Protein AF-A0A3D2VPS2-F1 (afdb_monomer_lite)

Foldseek 3Di:
DDDDDDQFLLPQDPLVVQVVQVLVQWAKEKEKQDPDQPRLVRDDDPVVSVVSRVVVVVSVVVVVPDPYHYHHDADAPVRCQVLVVVQKKKWWWFFCCVPPVDGDTATWIFDDDDPFWTFIAGPDAPVVVPGDSVCRGRDTDGRVRVVVGQAHDPVRIIMMMIIHRHPDDNDPDDPPPPPDD

Secondary structure (DSSP, 8-state):
-----SSS-TT--HHHHHHHHHTTTEEEEEEES-SSPTTGGG---HHHHHHHHHHHHHHHHHHHTTT-EEEES---HHHHHHHHHTT-EEEEEEETHHHHSS--EEEEEEEEE-SSEEEEE-S---TTTT--TTTTSSEEEEHHHHHHHS-BTTTTB-EEEEEEE-SSPPPPPPPP-----

pLDDT: mean 82.49, std 16.45, range [35.38, 97.69]

Sequence (181 aa):
TTIFMTSGHGGCGPYGLALSAYRRGFDLEIHVNENNVFLIDSVRSLEKKEVMRLVQEDWIEELSQLPVLLRCGSLGVDELRQKCEAGGVPLVLISSWRIYGERFPHWVVVTGFDDHYIYVHDPLVDAEEGETVTDSINMPIPHREFQRMARYGKAGQKAVLVLYRANRRPEPPVPPTVIIG

Radius of gyration: 17.22 Å; chains: 1; bounding box: 41×49×41 Å

Structure (mmCIF, N/CA/C/O backbone):
data_AF-A0A3D2VPS2-F1
#
_entry.id   AF-A0A3D2VPS2-F1
#
loop_
_atom_site.group_PDB
_atom_site.id
_atom_site.type_symbol
_atom_site.label_atom_id
_atom_site.label_alt_id
_atom_site.label_comp_id
_atom_site.label_asym_id
_atom_site.label_entity_id
_atom_site.label_seq_id
_atom_site.pdbx_PDB_ins_code
_atom_site.Cartn_x
_atom_site.Cartn_y
_atom_site.Cartn_z
_atom_site.occupancy
_atom_site.B_iso_or_equiv
_atom_site.auth_seq_id
_atom_site.auth_comp_id
_atom_site.auth_asym_id
_atom_site.auth_atom_id
_atom_site.pdbx_PDB_model_num
ATOM 1 N N . THR A 1 1 ? -5.621 12.041 4.932 1.00 45.03 1 THR A N 1
ATOM 2 C CA . THR A 1 1 ? -4.209 12.074 4.496 1.00 45.03 1 THR A CA 1
ATOM 3 C C . THR A 1 1 ? -3.402 12.948 5.428 1.00 45.03 1 THR A C 1
ATOM 5 O O . THR A 1 1 ? -3.818 14.075 5.664 1.00 45.03 1 THR A O 1
ATOM 8 N N . THR A 1 2 ? -2.284 12.462 5.974 1.00 35.81 2 THR A N 1
ATOM 9 C CA . THR A 1 2 ? -1.325 13.319 6.688 1.00 35.81 2 THR A CA 1
ATOM 10 C C . THR A 1 2 ? -0.593 14.084 5.613 1.00 35.81 2 THR A C 1
ATOM 12 O O . THR A 1 2 ? 0.156 13.519 4.821 1.00 35.81 2 THR A O 1
ATOM 15 N N . ILE A 1 3 ? -0.879 15.374 5.537 1.00 38.25 3 ILE A N 1
ATOM 16 C CA . ILE A 1 3 ? -0.099 16.296 4.734 1.00 38.25 3 ILE A CA 1
ATOM 17 C C . ILE A 1 3 ? 0.615 17.178 5.742 1.00 38.25 3 ILE A C 1
ATOM 19 O O . ILE A 1 3 ? 0.018 18.080 6.318 1.00 38.25 3 ILE A O 1
ATOM 23 N N . PHE A 1 4 ? 1.896 16.897 5.967 1.00 39.41 4 PHE A N 1
ATOM 24 C CA . PHE A 1 4 ? 2.797 17.898 6.511 1.00 39.41 4 PHE A CA 1
ATOM 25 C C . PHE A 1 4 ? 4.046 17.953 5.639 1.00 39.41 4 PHE A C 1
ATOM 27 O O . PHE A 1 4 ? 4.922 17.091 5.696 1.00 39.41 4 PHE A O 1
ATOM 34 N N . MET A 1 5 ? 4.079 18.968 4.777 1.00 39.69 5 MET A N 1
ATOM 35 C CA . MET A 1 5 ? 5.197 19.264 3.897 1.00 39.69 5 MET A CA 1
ATOM 36 C C . MET A 1 5 ? 6.116 20.277 4.572 1.00 39.69 5 MET A C 1
ATOM 38 O O . MET A 1 5 ? 5.845 21.468 4.568 1.00 39.69 5 MET A O 1
ATOM 42 N N . THR A 1 6 ? 7.230 19.791 5.105 1.00 35.38 6 THR A N 1
ATOM 43 C CA . THR A 1 6 ? 8.557 20.376 4.869 1.00 35.38 6 THR A CA 1
ATOM 44 C C . THR A 1 6 ? 9.551 19.219 4.982 1.00 35.38 6 THR A C 1
ATOM 46 O O . THR A 1 6 ? 9.857 18.753 6.079 1.00 35.38 6 THR A O 1
ATOM 49 N N . SER A 1 7 ? 9.967 18.684 3.830 1.00 39.69 7 SER A N 1
ATOM 50 C CA . SER A 1 7 ? 11.010 17.654 3.668 1.00 39.69 7 SER A CA 1
ATOM 51 C C . SER A 1 7 ? 10.859 16.368 4.509 1.00 39.69 7 SER A C 1
ATOM 53 O O . SER A 1 7 ? 11.695 16.045 5.353 1.00 39.69 7 SER A O 1
ATOM 55 N N . GLY A 1 8 ? 9.804 15.594 4.234 1.00 40.75 8 GLY A N 1
ATOM 56 C CA . GLY A 1 8 ? 9.657 14.203 4.677 1.00 40.75 8 GLY A CA 1
ATOM 57 C C . GLY A 1 8 ? 8.577 13.481 3.867 1.00 40.75 8 GLY A C 1
ATOM 58 O O . GLY A 1 8 ? 7.554 14.082 3.552 1.00 40.75 8 GLY A O 1
ATOM 59 N N . HIS A 1 9 ? 8.774 12.198 3.546 1.00 48.91 9 HIS A N 1
ATOM 60 C CA . HIS A 1 9 ? 7.838 11.345 2.784 1.00 48.91 9 HIS A CA 1
ATOM 61 C C . HIS A 1 9 ? 6.557 10.975 3.575 1.00 48.91 9 HIS A C 1
ATOM 63 O O . HIS A 1 9 ? 5.965 9.912 3.383 1.00 48.91 9 HIS A O 1
ATOM 69 N N . GLY A 1 10 ? 6.120 11.848 4.490 1.00 51.38 10 GLY A N 1
ATOM 70 C CA . GLY A 1 10 ? 5.073 11.610 5.489 1.00 51.38 10 GLY A CA 1
ATOM 71 C C . GLY A 1 10 ? 3.653 11.427 4.938 1.00 51.38 10 GLY A C 1
ATOM 72 O O . GLY A 1 10 ? 2.731 11.230 5.723 1.00 51.38 10 GLY A O 1
ATOM 73 N N . GLY A 1 11 ? 3.459 11.478 3.616 1.00 60.22 11 GLY A N 1
ATOM 74 C CA . GLY A 1 11 ? 2.170 11.236 2.959 1.00 60.22 11 GLY A CA 1
ATOM 75 C C . GLY A 1 11 ? 1.930 9.791 2.503 1.00 60.22 11 GLY A C 1
ATOM 76 O O . GLY A 1 11 ? 0.812 9.469 2.117 1.00 60.22 11 GLY A O 1
ATOM 77 N N . CYS A 1 12 ? 2.940 8.914 2.554 1.00 68.44 12 CYS A N 1
ATOM 78 C CA . CYS A 1 12 ? 2.861 7.557 1.993 1.00 68.44 12 CYS A CA 1
ATOM 79 C C . CYS A 1 12 ? 2.513 6.470 3.040 1.00 68.44 12 CYS A C 1
ATOM 81 O O . CYS A 1 12 ? 2.557 5.276 2.753 1.00 68.44 12 CYS A O 1
ATOM 83 N N . GLY A 1 13 ? 2.166 6.861 4.272 1.00 85.44 13 GLY A N 1
ATOM 84 C CA . GLY A 1 13 ? 1.804 5.917 5.335 1.00 85.44 13 GLY A CA 1
ATOM 85 C C . GLY A 1 13 ? 0.478 5.180 5.061 1.00 85.44 13 GLY A C 1
ATOM 86 O O . GLY A 1 13 ? -0.467 5.793 4.555 1.00 85.44 13 GLY A O 1
ATOM 87 N N . PRO A 1 14 ? 0.359 3.890 5.432 1.00 91.88 14 PRO A N 1
ATOM 88 C CA . PRO A 1 14 ? -0.810 3.072 5.098 1.00 91.88 14 PRO A CA 1
ATOM 89 C C . PRO A 1 14 ? -2.092 3.510 5.814 1.00 91.88 14 PRO A C 1
ATOM 91 O O . PRO A 1 14 ? -3.166 3.500 5.216 1.00 91.88 14 PRO A O 1
ATOM 94 N N . TYR A 1 15 ? -1.996 3.941 7.073 1.00 92.88 15 TYR A N 1
ATOM 95 C CA . TYR A 1 15 ? -3.165 4.240 7.910 1.00 92.88 15 TYR A CA 1
ATOM 96 C C . TYR A 1 15 ? -3.945 5.463 7.414 1.00 92.88 15 TYR A C 1
ATOM 98 O O . TYR A 1 15 ? -5.168 5.428 7.279 1.00 92.88 15 TYR A O 1
ATOM 106 N N . GLY A 1 16 ? -3.232 6.527 7.039 1.00 91.25 16 GLY A N 1
ATOM 107 C CA . GLY A 1 16 ? -3.847 7.722 6.469 1.00 91.25 16 GLY A CA 1
ATOM 108 C C . GLY A 1 16 ? -4.538 7.464 5.134 1.00 91.25 16 GLY A C 1
ATOM 109 O O . GLY A 1 16 ? -5.593 8.050 4.870 1.00 91.25 16 GLY A O 1
ATOM 110 N N . LEU A 1 17 ? -3.957 6.598 4.296 1.00 92.38 17 LEU A N 1
ATOM 111 C CA . LEU A 1 17 ? -4.553 6.170 3.031 1.00 92.38 17 LEU A CA 1
ATOM 112 C C . LEU A 1 17 ? -5.815 5.334 3.278 1.00 92.38 17 LEU A C 1
ATOM 114 O O . LEU A 1 17 ? -6.848 5.599 2.667 1.00 92.38 17 LEU A O 1
ATOM 118 N N . ALA A 1 18 ? -5.763 4.404 4.231 1.00 94.00 18 ALA A N 1
ATOM 119 C CA . ALA A 1 18 ? -6.888 3.561 4.612 1.00 94.00 18 ALA A CA 1
ATOM 120 C C . ALA A 1 18 ? -8.097 4.356 5.117 1.00 94.00 18 ALA A C 1
ATOM 122 O O . ALA A 1 18 ? -9.201 4.191 4.598 1.00 94.00 18 ALA A O 1
ATOM 123 N N . LEU A 1 19 ? -7.888 5.284 6.058 1.00 93.12 19 LEU A N 1
ATOM 124 C CA . LEU A 1 19 ? -8.945 6.187 6.530 1.00 93.12 19 LEU A CA 1
ATOM 125 C C . LEU A 1 19 ? -9.528 7.014 5.387 1.00 93.12 19 LEU A C 1
ATOM 127 O O . LEU A 1 19 ? -10.737 7.220 5.291 1.00 93.12 19 LEU A O 1
ATOM 131 N N . SER A 1 20 ? -8.664 7.478 4.486 1.00 92.88 20 SER A N 1
ATOM 132 C CA . SER A 1 20 ? -9.080 8.263 3.326 1.00 92.88 20 SER A CA 1
ATOM 133 C C . SER A 1 20 ? -9.932 7.442 2.351 1.00 92.88 20 SER A C 1
ATOM 135 O O . SER A 1 20 ? -10.877 7.992 1.783 1.00 92.88 20 SER A O 1
ATOM 137 N N . ALA A 1 21 ? -9.628 6.156 2.163 1.00 93.31 21 ALA A N 1
ATOM 138 C CA . ALA A 1 21 ? -10.425 5.234 1.359 1.00 93.31 21 ALA A CA 1
ATOM 139 C C . ALA A 1 21 ? -11.767 4.908 2.034 1.00 93.31 21 ALA A C 1
ATOM 141 O O . ALA A 1 21 ? -12.809 5.018 1.391 1.00 93.31 21 ALA A O 1
ATOM 142 N N . TYR A 1 22 ? -11.765 4.621 3.340 1.00 93.56 22 TYR A N 1
ATOM 143 C CA . TYR A 1 22 ? -12.990 4.378 4.106 1.00 93.56 22 TYR A CA 1
ATOM 144 C C . TYR A 1 22 ? -13.968 5.553 4.003 1.00 93.56 22 TYR A C 1
ATOM 146 O O . TYR A 1 22 ? -15.125 5.383 3.628 1.00 93.56 22 TYR A O 1
ATOM 154 N N . ARG A 1 23 ? -13.480 6.777 4.248 1.00 91.94 23 ARG A N 1
ATOM 155 C CA . ARG A 1 23 ? -14.280 8.013 4.168 1.00 91.94 23 ARG A CA 1
ATOM 156 C C . ARG A 1 23 ? -14.824 8.298 2.763 1.00 91.94 23 ARG A C 1
ATOM 158 O O . ARG A 1 23 ? -15.764 9.069 2.622 1.00 91.94 23 ARG A O 1
ATOM 165 N N . ARG A 1 24 ? -14.243 7.693 1.722 1.00 92.94 24 ARG A N 1
ATOM 166 C CA . ARG A 1 24 ? -14.746 7.752 0.337 1.00 92.94 24 ARG A CA 1
ATOM 167 C C . ARG A 1 24 ? -15.775 6.661 0.026 1.00 92.94 24 ARG A C 1
ATOM 169 O O . ARG A 1 24 ? -16.259 6.601 -1.099 1.00 92.94 24 ARG A O 1
ATOM 176 N N . GLY A 1 25 ? -16.124 5.832 1.008 1.00 93.19 25 GLY A N 1
ATOM 177 C CA . GLY A 1 25 ? -17.139 4.795 0.880 1.00 93.19 25 GLY A CA 1
ATOM 178 C C . GLY A 1 25 ? -16.623 3.510 0.245 1.00 93.19 25 GLY A C 1
ATOM 179 O O . GLY A 1 25 ? -17.383 2.859 -0.460 1.00 93.19 25 GLY A O 1
ATOM 180 N N . PHE A 1 26 ? -15.357 3.145 0.455 1.00 94.44 26 PHE A N 1
ATOM 181 C CA . PHE A 1 26 ? -14.850 1.814 0.106 1.00 94.44 26 PHE A CA 1
ATOM 182 C C . PHE A 1 26 ? -14.886 0.890 1.327 1.00 94.44 26 PHE A C 1
ATOM 184 O O . PHE A 1 26 ? -14.574 1.318 2.439 1.00 94.44 26 PHE A O 1
ATOM 191 N N . ASP A 1 27 ? -15.223 -0.382 1.111 1.00 95.25 27 ASP A N 1
ATOM 192 C CA . ASP A 1 27 ? -14.883 -1.437 2.068 1.00 95.25 27 ASP A CA 1
ATOM 193 C C . ASP A 1 27 ? -13.400 -1.778 1.864 1.00 95.25 27 ASP A C 1
ATOM 195 O O . ASP A 1 27 ? -12.905 -1.734 0.735 1.00 95.25 27 ASP A O 1
ATOM 199 N N . LEU A 1 28 ? -12.656 -2.076 2.932 1.00 95.31 28 LEU A N 1
ATOM 200 C CA . LEU A 1 28 ? -11.224 -2.340 2.797 1.00 95.31 28 LEU A CA 1
ATOM 201 C C . LEU A 1 28 ? -10.638 -3.236 3.888 1.00 95.31 28 LEU A C 1
ATOM 203 O O . LEU A 1 28 ? -11.171 -3.372 4.992 1.00 95.31 28 LEU A O 1
ATOM 207 N N . GLU A 1 29 ? -9.471 -3.780 3.568 1.00 95.31 29 GLU A N 1
ATOM 208 C CA . GLU A 1 29 ? -8.547 -4.398 4.514 1.00 95.31 29 GLU A CA 1
ATOM 209 C C . GLU A 1 29 ? -7.137 -3.820 4.340 1.00 95.31 29 GLU A C 1
ATOM 211 O O . GLU A 1 29 ? -6.740 -3.400 3.250 1.00 95.31 29 GLU A O 1
ATOM 216 N N . ILE A 1 30 ? -6.383 -3.803 5.434 1.00 95.44 30 ILE A N 1
ATOM 217 C CA . ILE A 1 30 ? -5.014 -3.301 5.514 1.00 95.44 30 ILE A CA 1
ATOM 218 C C . ILE A 1 30 ? -4.133 -4.436 6.021 1.00 95.44 30 ILE A C 1
ATOM 220 O O . ILE A 1 30 ? -4.421 -5.014 7.068 1.00 95.44 30 ILE A O 1
ATOM 224 N N . HIS A 1 31 ? -3.043 -4.721 5.318 1.00 95.81 31 HIS A N 1
ATOM 225 C CA . HIS A 1 31 ? -2.016 -5.670 5.743 1.00 95.81 31 HIS A CA 1
ATOM 226 C C . HIS A 1 31 ? -0.708 -4.929 5.944 1.00 95.81 31 HIS A C 1
ATOM 228 O O . HIS A 1 31 ? -0.199 -4.319 5.003 1.00 95.81 31 HIS A O 1
ATOM 234 N N . VAL A 1 32 ? -0.171 -4.978 7.158 1.00 94.62 32 VAL A N 1
ATOM 235 C CA . VAL A 1 32 ? 1.126 -4.390 7.512 1.00 94.62 32 VAL A CA 1
ATOM 236 C C . VAL A 1 32 ? 1.985 -5.428 8.219 1.00 94.62 32 VAL A C 1
ATOM 238 O O . VAL A 1 32 ? 1.486 -6.201 9.029 1.00 94.62 32 VAL A O 1
ATOM 241 N N . ASN A 1 33 ? 3.282 -5.485 7.926 1.00 92.88 33 ASN A N 1
ATOM 242 C CA . ASN A 1 33 ? 4.163 -6.518 8.492 1.00 92.88 33 ASN A CA 1
ATOM 243 C C . ASN A 1 33 ? 4.782 -6.163 9.852 1.00 92.88 33 ASN A C 1
ATOM 245 O O . ASN A 1 33 ? 5.564 -6.954 10.378 1.00 92.88 33 ASN A O 1
ATOM 249 N N . GLU A 1 34 ? 4.484 -4.990 10.402 1.00 84.38 34 GLU A N 1
ATOM 250 C CA . GLU A 1 34 ? 4.981 -4.565 11.704 1.00 84.38 34 GLU A CA 1
ATOM 251 C C . GLU A 1 34 ? 4.022 -3.589 12.386 1.00 84.38 34 GLU A C 1
ATOM 253 O O . GLU A 1 34 ? 3.193 -2.953 11.736 1.00 84.38 34 GLU A O 1
ATOM 258 N N . ASN A 1 35 ? 4.192 -3.447 13.701 1.00 72.19 35 ASN A N 1
ATOM 259 C CA . ASN A 1 35 ? 3.398 -2.550 14.543 1.00 72.19 35 ASN A CA 1
ATOM 260 C C . ASN A 1 35 ? 4.106 -1.209 14.821 1.00 72.19 35 ASN A C 1
ATOM 262 O O . ASN A 1 35 ? 3.626 -0.421 15.630 1.00 72.19 35 ASN A O 1
ATOM 266 N N . ASN A 1 36 ? 5.266 -0.960 14.205 1.00 75.06 36 ASN A N 1
ATOM 267 C CA . ASN A 1 36 ? 6.001 0.290 14.385 1.00 75.06 36 ASN A CA 1
ATOM 268 C C . ASN A 1 36 ? 5.419 1.414 13.514 1.00 75.06 36 ASN A C 1
ATOM 270 O O . ASN A 1 36 ? 4.693 1.176 12.546 1.00 75.06 36 ASN A O 1
ATOM 274 N N . VAL A 1 37 ? 5.810 2.652 13.825 1.00 84.00 37 VAL A N 1
ATOM 275 C CA . VAL A 1 37 ? 5.479 3.836 13.021 1.00 84.00 37 VAL A CA 1
ATOM 276 C C . VAL A 1 37 ? 6.060 3.682 11.612 1.00 84.00 37 VAL A C 1
ATOM 278 O O . VAL A 1 37 ? 7.278 3.603 11.415 1.00 84.00 37 VAL A O 1
ATOM 281 N N . PHE A 1 38 ? 5.190 3.669 10.606 1.00 86.88 38 PHE A N 1
ATOM 282 C CA . PHE A 1 38 ? 5.586 3.547 9.209 1.00 86.88 38 PHE A CA 1
ATOM 283 C C . PHE A 1 38 ? 6.398 4.762 8.763 1.00 86.88 38 PHE A C 1
ATOM 285 O O . PHE A 1 38 ? 6.080 5.907 9.087 1.00 86.88 38 PHE A O 1
ATOM 292 N N . LEU A 1 39 ? 7.442 4.511 7.974 1.00 84.56 39 LEU A N 1
ATOM 293 C CA . LEU A 1 39 ? 8.288 5.513 7.326 1.00 84.56 39 LEU A CA 1
ATOM 294 C C . LEU A 1 39 ? 9.032 6.456 8.286 1.00 84.56 39 LEU A C 1
ATOM 296 O O . LEU A 1 39 ? 9.604 7.447 7.829 1.00 84.56 39 LEU A O 1
ATOM 300 N N . ILE A 1 40 ? 9.089 6.159 9.588 1.00 83.81 40 ILE A N 1
ATOM 301 C CA . ILE A 1 40 ? 9.730 7.027 10.591 1.00 83.81 40 ILE A CA 1
ATOM 302 C C . ILE A 1 40 ? 11.222 7.271 10.307 1.00 83.81 40 ILE A C 1
ATOM 304 O O . ILE A 1 40 ? 11.745 8.355 10.563 1.00 83.81 40 ILE A O 1
ATOM 308 N N . ASP A 1 41 ? 11.901 6.298 9.694 1.00 82.88 41 ASP A N 1
ATOM 309 C CA . ASP A 1 41 ? 13.309 6.403 9.293 1.00 82.88 41 ASP A CA 1
ATOM 310 C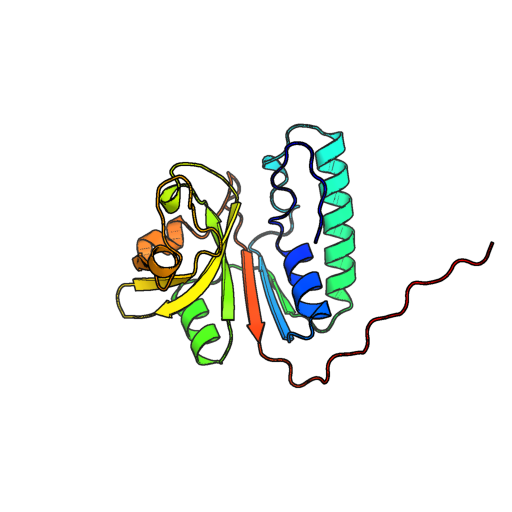 C . ASP A 1 41 ? 13.546 7.330 8.093 1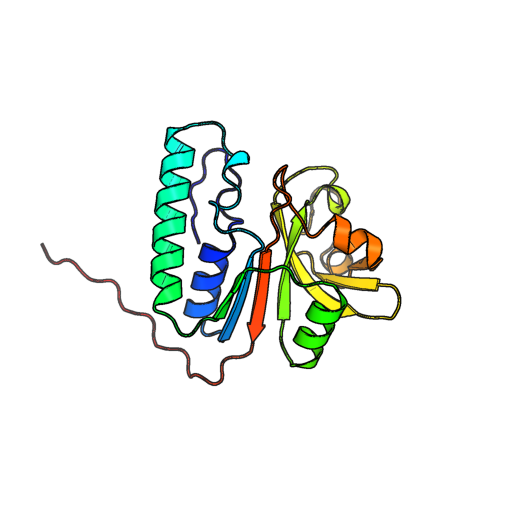.00 82.88 41 ASP A C 1
ATOM 312 O O . ASP A 1 41 ? 14.689 7.699 7.814 1.00 82.88 41 ASP A O 1
ATOM 316 N N . SER A 1 42 ? 12.486 7.741 7.388 1.00 77.62 42 SER A N 1
ATOM 317 C CA . SER A 1 42 ? 12.585 8.729 6.306 1.00 77.62 42 SER A CA 1
ATOM 318 C C . SER A 1 42 ? 12.786 10.161 6.818 1.00 77.62 42 SER A C 1
ATOM 320 O O . SER A 1 42 ? 13.069 11.062 6.029 1.00 77.62 42 SER A O 1
ATOM 322 N N . VAL A 1 43 ? 12.677 10.376 8.134 1.00 81.12 43 VAL A N 1
ATOM 323 C CA . VAL A 1 43 ? 12.773 11.687 8.778 1.00 81.12 43 VAL A CA 1
ATOM 324 C C . VAL A 1 43 ? 13.892 11.688 9.816 1.00 81.12 43 VAL A C 1
ATOM 326 O O . VAL A 1 43 ? 14.041 10.756 10.599 1.00 81.12 43 VAL A O 1
ATOM 329 N N . ARG A 1 44 ? 14.713 12.748 9.830 1.00 82.94 44 ARG A N 1
ATOM 330 C CA . ARG A 1 44 ? 15.867 12.865 10.747 1.00 82.94 44 ARG A CA 1
ATOM 331 C C . ARG A 1 44 ? 15.575 13.650 12.026 1.00 82.94 44 ARG A C 1
ATOM 333 O O . ARG A 1 44 ? 16.187 13.365 13.048 1.00 82.94 44 ARG A O 1
ATOM 340 N N . SER A 1 45 ? 14.672 14.631 11.976 1.00 88.50 45 SER A N 1
ATOM 341 C CA . SER A 1 45 ? 14.333 15.454 13.145 1.00 88.50 45 SER A CA 1
ATOM 342 C C . SER A 1 45 ? 13.537 14.642 14.167 1.00 88.50 45 SER A C 1
ATOM 344 O O . SER A 1 45 ? 12.531 14.033 13.808 1.00 88.50 45 SER A O 1
ATOM 346 N N . LEU A 1 46 ? 13.971 14.665 15.430 1.00 87.44 46 LEU A N 1
ATOM 347 C CA . LEU A 1 46 ? 13.279 13.998 16.537 1.00 87.44 46 LEU A CA 1
ATOM 348 C C . LEU A 1 46 ? 11.870 14.557 16.750 1.00 87.44 46 LEU A C 1
ATOM 350 O O . LEU A 1 46 ? 10.930 13.789 16.897 1.00 87.44 46 LEU A O 1
ATOM 354 N N . GLU A 1 47 ? 11.716 15.878 16.678 1.00 87.75 47 GLU A N 1
ATOM 355 C CA . GLU A 1 47 ? 10.414 16.546 16.769 1.00 87.75 47 GLU A CA 1
ATOM 356 C C . GLU A 1 47 ? 9.463 16.053 15.672 1.00 87.75 47 GLU A C 1
ATOM 358 O O . GLU A 1 47 ? 8.328 15.671 15.938 1.00 87.75 47 GLU A O 1
ATOM 363 N N . LYS A 1 48 ? 9.949 15.966 14.427 1.00 82.00 48 LYS A N 1
ATOM 364 C CA . LYS A 1 48 ? 9.132 15.472 13.311 1.00 82.00 48 LYS A CA 1
ATOM 365 C C . LYS A 1 48 ? 8.796 13.985 13.450 1.00 82.00 48 LYS A C 1
ATOM 367 O O . LYS A 1 48 ? 7.698 13.583 13.076 1.00 82.00 48 LYS A O 1
ATOM 372 N N . LYS A 1 49 ? 9.716 13.171 13.981 1.00 87.50 49 LYS A N 1
ATOM 373 C CA . LYS A 1 49 ? 9.445 11.759 14.293 1.00 87.50 49 LYS A CA 1
ATOM 374 C C . LYS A 1 49 ? 8.337 11.622 15.333 1.00 87.50 49 LYS A C 1
ATOM 376 O O . LYS A 1 49 ? 7.474 10.767 15.167 1.00 87.50 49 LYS A O 1
ATOM 381 N N . 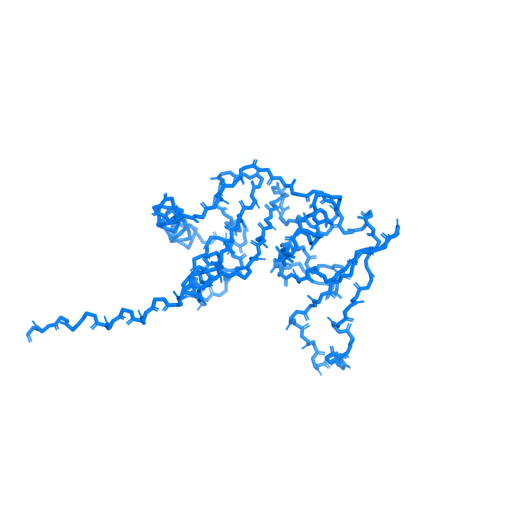GLU A 1 50 ? 8.341 12.476 16.351 1.00 88.19 50 GLU A N 1
ATOM 382 C CA . GLU A 1 50 ? 7.316 12.468 17.392 1.00 88.19 50 GLU A CA 1
ATOM 383 C C . GLU A 1 50 ? 5.943 12.862 16.842 1.00 88.19 50 GLU A C 1
ATOM 385 O O . GLU A 1 50 ? 4.960 12.165 17.079 1.00 88.19 50 GLU A O 1
ATOM 390 N N . VAL A 1 51 ? 5.879 13.901 16.005 1.00 88.25 51 VAL A N 1
ATOM 391 C CA . VAL A 1 51 ? 4.637 14.265 15.303 1.00 88.25 51 VAL A CA 1
ATOM 392 C C . VAL A 1 51 ? 4.138 13.110 14.428 1.00 88.25 51 VAL A C 1
ATOM 394 O O . VAL A 1 51 ? 2.956 12.780 14.464 1.00 88.25 51 VAL A O 1
ATOM 397 N N . MET A 1 52 ? 5.020 12.457 13.662 1.00 86.88 52 MET A N 1
ATOM 398 C CA . MET A 1 52 ? 4.639 11.297 12.845 1.00 86.88 52 MET A CA 1
ATOM 399 C C . MET A 1 52 ? 4.098 10.136 13.680 1.00 86.88 52 MET A C 1
ATOM 401 O O . MET A 1 52 ? 3.167 9.469 13.234 1.00 86.88 52 MET A O 1
ATOM 405 N N . ARG A 1 53 ? 4.687 9.885 14.855 1.00 89.06 53 ARG A N 1
ATOM 406 C CA . ARG A 1 53 ? 4.236 8.849 15.785 1.00 89.06 53 ARG A CA 1
ATOM 407 C C . ARG A 1 53 ? 2.816 9.143 16.260 1.00 89.06 53 ARG A C 1
ATOM 409 O O . ARG A 1 53 ? 1.943 8.318 16.024 1.00 89.06 53 ARG A O 1
ATOM 416 N N . LEU A 1 54 ? 2.588 10.329 16.828 1.00 90.38 54 LEU A N 1
ATOM 417 C CA . LEU A 1 54 ? 1.279 10.747 17.344 1.00 90.38 54 LEU A CA 1
ATOM 418 C C . LEU A 1 54 ? 0.188 10.667 16.268 1.00 90.38 54 LEU A C 1
ATOM 420 O O . LEU A 1 54 ? -0.836 10.031 16.469 1.00 90.38 54 LEU A O 1
ATOM 424 N N . VAL A 1 55 ? 0.447 11.216 15.076 1.00 89.62 55 VAL A N 1
ATOM 425 C CA . VAL A 1 55 ? -0.527 11.188 13.970 1.00 89.62 55 VAL A CA 1
ATOM 426 C C . VAL A 1 55 ? -0.865 9.761 13.529 1.00 89.62 55 VAL A C 1
ATOM 428 O O . VAL A 1 55 ? -2.013 9.472 13.199 1.00 89.62 55 VAL A O 1
ATOM 431 N N . GLN A 1 56 ? 0.124 8.864 13.474 1.00 90.25 56 GLN A N 1
ATOM 432 C CA . GLN A 1 56 ? -0.138 7.477 13.091 1.00 90.25 56 GLN A CA 1
ATOM 433 C C . GLN A 1 56 ? -0.867 6.699 14.183 1.00 90.25 56 GLN A C 1
ATOM 435 O O . GLN A 1 56 ? -1.722 5.887 13.843 1.00 90.25 56 GLN A O 1
ATOM 440 N N . GLU A 1 57 ? -0.564 6.950 15.456 1.00 90.81 57 GLU A N 1
ATOM 441 C CA . GLU A 1 57 ? -1.283 6.357 16.587 1.00 90.81 57 GLU A CA 1
ATOM 442 C C . GLU A 1 57 ? -2.757 6.762 16.580 1.00 90.81 57 GLU A C 1
ATOM 444 O O . GLU A 1 57 ? -3.610 5.875 16.595 1.00 90.81 57 GLU A O 1
ATOM 449 N N . ASP A 1 58 ? -3.053 8.055 16.415 1.00 91.50 58 ASP A N 1
ATOM 450 C CA . ASP A 1 58 ? -4.426 8.566 16.308 1.00 91.50 58 ASP A CA 1
ATOM 451 C C . ASP A 1 58 ? -5.198 7.878 15.170 1.00 91.50 58 ASP A C 1
ATOM 453 O O . ASP A 1 58 ? -6.368 7.519 15.302 1.00 91.50 58 ASP A O 1
ATOM 457 N N . TRP A 1 59 ? -4.549 7.646 14.026 1.00 91.88 59 TRP A N 1
ATOM 458 C CA . TRP A 1 59 ? -5.189 6.961 12.905 1.00 91.88 59 TRP A CA 1
ATOM 459 C C . TRP A 1 59 ? -5.400 5.474 13.117 1.00 91.88 59 TRP A C 1
ATOM 461 O O . TRP A 1 59 ? -6.392 4.934 12.629 1.00 91.88 59 TRP A O 1
ATOM 471 N N . ILE A 1 60 ? -4.463 4.798 13.780 1.00 91.31 60 ILE A N 1
ATOM 472 C CA . ILE A 1 60 ? -4.627 3.390 14.143 1.00 91.31 60 ILE A CA 1
ATOM 473 C C . ILE A 1 60 ? -5.798 3.262 15.120 1.00 91.31 60 ILE A C 1
ATOM 475 O O . ILE A 1 60 ? -6.630 2.369 14.950 1.00 91.31 60 ILE A O 1
ATOM 479 N N . GLU A 1 61 ? -5.898 4.170 16.093 1.00 91.88 61 GLU A N 1
ATOM 480 C CA . GLU A 1 61 ? -7.025 4.232 17.019 1.00 91.88 61 GLU A CA 1
ATOM 481 C C . GLU A 1 61 ? -8.340 4.467 16.269 1.00 91.88 61 GLU A C 1
ATOM 483 O O . GLU A 1 61 ? -9.268 3.673 16.425 1.00 91.88 61 GLU A O 1
ATOM 488 N N . GLU A 1 62 ? -8.410 5.457 15.373 1.00 93.06 62 GLU A N 1
ATOM 489 C CA . GLU A 1 62 ? -9.606 5.705 14.557 1.00 93.06 62 GLU A CA 1
ATOM 490 C C . GLU A 1 62 ? -9.983 4.472 13.716 1.00 93.06 62 GLU A C 1
ATOM 492 O O . GLU A 1 62 ? -11.133 4.037 13.737 1.00 93.06 62 GLU A O 1
ATOM 497 N N . LEU A 1 63 ? -9.018 3.850 13.027 1.00 91.75 63 LEU A N 1
ATOM 498 C CA . LEU A 1 63 ? -9.244 2.639 12.227 1.00 91.75 63 LEU A CA 1
ATOM 499 C C . LEU A 1 63 ? -9.767 1.468 13.060 1.00 91.75 63 LEU A C 1
ATOM 501 O O . LEU A 1 63 ? -10.583 0.698 12.557 1.00 91.75 63 LEU A O 1
ATOM 505 N N . SER A 1 64 ? -9.329 1.335 14.315 1.00 90.88 64 SER A N 1
ATOM 506 C CA . SER A 1 64 ? -9.775 0.262 15.214 1.00 90.88 64 SER A CA 1
ATOM 507 C C . SER A 1 64 ? -11.261 0.349 15.575 1.00 90.88 64 SER A C 1
ATOM 509 O O . SER A 1 64 ? -11.868 -0.666 15.914 1.00 90.88 64 SER A O 1
AT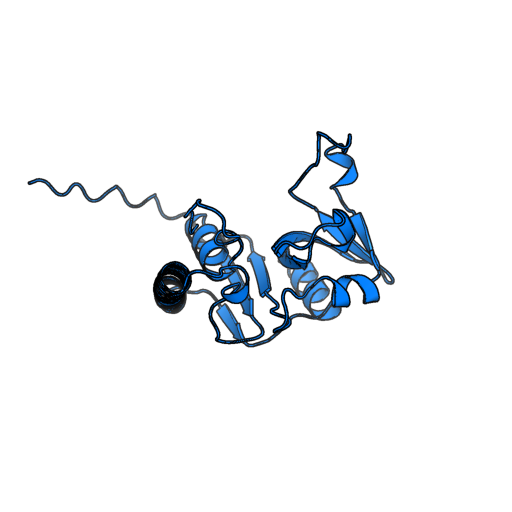OM 511 N N . GLN A 1 65 ? -11.851 1.545 15.474 1.00 94.12 65 GLN A N 1
ATOM 512 C CA . GLN A 1 65 ? -13.273 1.792 15.729 1.00 94.12 65 GLN A CA 1
ATOM 513 C C . GLN A 1 65 ? -14.138 1.640 14.471 1.00 94.12 65 GLN A C 1
ATOM 515 O O . GLN A 1 65 ? -15.366 1.712 14.538 1.00 94.12 65 GLN A O 1
ATOM 520 N N . LEU A 1 66 ? -13.513 1.436 13.310 1.00 92.88 66 LEU A N 1
ATOM 521 C CA . LEU A 1 66 ? -14.195 1.276 12.035 1.00 92.88 66 LEU A CA 1
ATOM 522 C C . LEU A 1 66 ? -14.300 -0.208 11.659 1.00 92.88 66 LEU A C 1
ATOM 524 O O . LEU A 1 66 ? -13.460 -1.020 12.044 1.00 92.88 66 LEU A O 1
ATOM 528 N N . PRO A 1 67 ? -15.295 -0.595 10.844 1.00 93.06 67 PRO A N 1
ATOM 529 C CA . PRO A 1 67 ? -15.406 -1.942 10.288 1.00 93.06 67 PRO A CA 1
ATOM 530 C C . PRO A 1 67 ? -14.398 -2.147 9.141 1.00 93.06 67 PRO A C 1
ATOM 532 O O . PRO A 1 67 ? -14.779 -2.410 8.000 1.00 93.06 67 PRO A O 1
ATOM 535 N N . VAL A 1 68 ? -13.112 -1.973 9.447 1.00 91.25 68 VAL A N 1
ATOM 536 C CA . VAL A 1 68 ? -11.956 -2.169 8.568 1.00 91.25 68 VAL A CA 1
ATOM 537 C C . VAL A 1 68 ? -11.107 -3.293 9.150 1.00 91.25 68 VAL A C 1
ATOM 539 O O . VAL A 1 68 ? -10.834 -3.333 10.347 1.00 91.25 68 VAL A O 1
ATOM 542 N N . LEU A 1 69 ? -10.665 -4.224 8.306 1.00 91.25 69 LEU A N 1
ATOM 543 C CA . LEU A 1 69 ? -9.813 -5.324 8.756 1.00 91.25 69 LEU A CA 1
ATOM 544 C C . LEU A 1 69 ? -8.343 -4.898 8.743 1.00 91.25 69 LEU A C 1
ATOM 546 O O . LEU A 1 69 ? -7.722 -4.869 7.683 1.00 91.25 69 LEU A O 1
ATOM 550 N N . LEU A 1 70 ? -7.773 -4.617 9.915 1.00 91.50 70 LEU A N 1
ATOM 551 C CA . LEU A 1 70 ? -6.329 -4.443 10.091 1.00 91.50 70 LEU A CA 1
ATOM 552 C C . LEU A 1 70 ? -5.675 -5.799 10.410 1.00 91.50 70 LEU A C 1
ATOM 554 O O . LEU A 1 70 ? -5.999 -6.445 11.408 1.00 91.50 70 LEU A O 1
ATOM 558 N N . ARG A 1 71 ? -4.766 -6.255 9.545 1.00 91.88 71 ARG A N 1
ATOM 559 C CA . ARG A 1 71 ? -4.064 -7.542 9.636 1.00 91.88 71 ARG A CA 1
ATOM 560 C C . ARG A 1 71 ? -2.562 -7.310 9.786 1.00 91.88 71 ARG A C 1
ATOM 562 O O . ARG A 1 71 ? -1.967 -6.547 9.028 1.00 91.88 71 ARG A O 1
ATOM 569 N N . CYS A 1 72 ? -1.950 -8.020 10.731 1.00 87.94 72 CYS A N 1
ATOM 570 C CA . CYS A 1 72 ? -0.497 -8.112 10.815 1.00 87.94 72 CYS A CA 1
ATOM 571 C C . CYS A 1 72 ? -0.013 -9.253 9.911 1.00 87.94 72 CYS A C 1
ATOM 573 O O . CYS A 1 72 ? -0.411 -10.405 10.090 1.00 87.94 72 CYS A O 1
ATOM 575 N N . GLY A 1 73 ? 0.800 -8.923 8.913 1.00 85.38 73 GLY A N 1
ATOM 576 C CA . GLY A 1 73 ? 1.254 -9.831 7.866 1.00 85.38 73 GLY A CA 1
ATOM 577 C C . GLY A 1 73 ? 1.513 -9.095 6.553 1.00 85.38 73 GLY A C 1
ATOM 578 O O . GLY A 1 73 ? 1.130 -7.941 6.378 1.00 85.38 73 GLY A O 1
ATOM 579 N N . SER A 1 74 ? 2.187 -9.756 5.616 1.00 84.56 74 SER A N 1
ATOM 580 C CA . SER A 1 74 ? 2.367 -9.235 4.258 1.00 84.56 74 SER A CA 1
ATOM 581 C C . SER A 1 74 ? 1.778 -10.193 3.247 1.00 84.56 74 SER A C 1
ATOM 583 O O . SER A 1 74 ? 2.012 -11.388 3.387 1.00 84.56 74 SER A O 1
ATOM 585 N N . LEU A 1 75 ? 1.141 -9.662 2.206 1.00 92.31 75 LEU A N 1
ATOM 586 C CA . LEU A 1 75 ? 0.621 -10.474 1.115 1.00 92.31 75 LEU A CA 1
ATOM 587 C C . LEU A 1 75 ? 1.713 -10.786 0.085 1.00 92.31 75 LEU A C 1
ATOM 589 O O . LEU A 1 75 ? 2.408 -9.890 -0.404 1.00 92.31 75 LEU A O 1
ATOM 593 N N . GLY A 1 76 ? 1.868 -12.067 -0.232 1.00 92.62 76 GLY A N 1
ATOM 594 C CA . GLY A 1 76 ? 2.612 -12.547 -1.391 1.00 92.62 76 GLY A CA 1
ATOM 595 C C . GLY A 1 76 ? 1.830 -12.368 -2.695 1.00 92.62 76 GLY A C 1
ATOM 596 O O . GLY A 1 76 ? 0.663 -11.988 -2.698 1.00 92.62 76 GLY A O 1
ATOM 597 N N . VAL A 1 77 ? 2.473 -12.674 -3.825 1.00 94.25 77 VAL A N 1
ATOM 598 C CA . VAL A 1 77 ? 1.861 -12.549 -5.164 1.00 94.25 77 VAL A CA 1
ATOM 599 C C . VAL A 1 77 ? 0.597 -13.406 -5.287 1.00 94.25 77 VAL A C 1
ATOM 601 O O . VAL A 1 77 ? -0.410 -12.920 -5.792 1.00 94.25 77 VAL A O 1
ATOM 604 N N . ASP A 1 78 ? 0.619 -14.638 -4.776 1.00 94.62 78 ASP A N 1
ATOM 605 C CA . ASP A 1 78 ? -0.536 -15.542 -4.844 1.00 94.62 78 ASP A CA 1
ATOM 606 C C . ASP A 1 78 ? -1.716 -15.035 -4.011 1.00 94.62 78 ASP A C 1
ATOM 608 O O . ASP A 1 78 ? -2.862 -15.100 -4.445 1.00 94.62 78 ASP A O 1
ATOM 612 N N . GLU A 1 79 ? -1.447 -14.468 -2.835 1.00 96.00 79 GLU A N 1
ATOM 613 C CA . GLU A 1 79 ? -2.493 -13.887 -1.994 1.00 96.00 79 GLU A CA 1
ATOM 614 C C . GLU A 1 79 ? -3.061 -12.611 -2.629 1.00 96.00 79 GLU A C 1
ATOM 616 O O . GLU A 1 79 ? -4.273 -12.418 -2.635 1.00 96.00 79 GLU A O 1
ATOM 621 N N . LEU A 1 80 ? -2.214 -11.763 -3.227 1.00 97.00 80 LEU A N 1
ATOM 622 C CA . LEU A 1 80 ? -2.670 -10.598 -3.994 1.00 97.00 80 LEU A CA 1
ATOM 623 C C . LEU A 1 80 ? -3.556 -11.017 -5.176 1.00 97.00 80 LEU A C 1
ATOM 625 O O . LEU A 1 80 ? -4.580 -10.376 -5.420 1.00 97.00 80 LEU A O 1
ATOM 629 N N . ARG A 1 81 ? -3.197 -12.104 -5.872 1.00 96.62 81 ARG A N 1
ATOM 630 C CA . ARG A 1 81 ? -4.001 -12.678 -6.958 1.00 96.62 81 ARG A CA 1
ATOM 631 C C . ARG A 1 81 ? -5.369 -13.117 -6.451 1.00 96.62 81 ARG A C 1
ATOM 633 O O . ARG A 1 81 ? -6.373 -12.668 -6.992 1.00 96.62 81 ARG A O 1
ATOM 640 N N . GLN A 1 82 ? -5.417 -13.892 -5.368 1.00 96.50 82 GLN A N 1
ATOM 641 C CA . GLN A 1 82 ? -6.676 -14.337 -4.756 1.00 96.50 82 GLN A CA 1
ATOM 642 C C . GLN A 1 82 ? -7.567 -13.156 -4.347 1.00 96.50 82 GLN A C 1
ATOM 644 O O . GLN A 1 82 ? -8.783 -13.192 -4.525 1.00 96.50 82 GLN A O 1
ATOM 649 N N . LYS A 1 83 ? -6.972 -12.078 -3.822 1.00 95.94 83 LYS A N 1
ATOM 650 C CA . LYS A 1 83 ? -7.704 -10.853 -3.473 1.00 95.94 83 LYS A CA 1
ATOM 651 C C . LYS A 1 83 ? -8.299 -10.167 -4.701 1.00 95.94 83 LYS A C 1
ATOM 653 O O . LYS A 1 83 ? -9.441 -9.719 -4.633 1.00 95.94 83 LYS A O 1
ATOM 658 N N . CYS A 1 84 ? -7.569 -10.131 -5.815 1.00 95.38 84 CYS A N 1
ATOM 659 C CA . CYS A 1 84 ? -8.077 -9.600 -7.082 1.00 95.38 84 CYS A CA 1
ATOM 660 C C . CYS A 1 84 ? -9.204 -10.458 -7.661 1.00 95.38 84 CYS A C 1
ATOM 662 O O . CY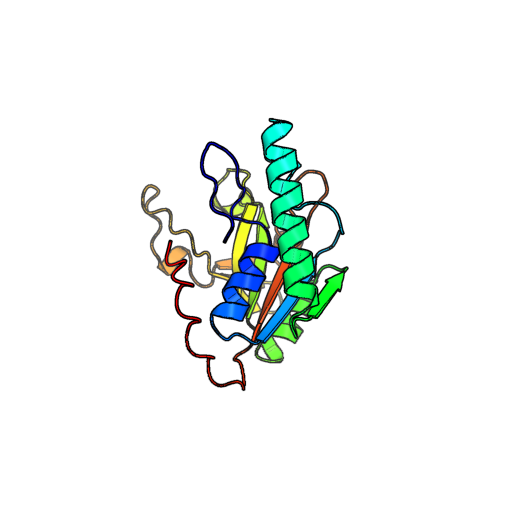S A 1 84 ? -10.232 -9.928 -8.072 1.00 95.38 84 CYS A O 1
ATOM 664 N N . GLU A 1 85 ? -9.050 -11.782 -7.637 1.00 94.94 85 GLU A N 1
ATOM 665 C CA . GLU A 1 85 ? -10.073 -12.736 -8.089 1.00 94.94 85 GLU A CA 1
ATOM 666 C C . GLU A 1 85 ? -11.365 -12.633 -7.262 1.00 94.94 85 GLU A C 1
ATOM 668 O O . GLU A 1 85 ? -12.460 -12.808 -7.792 1.00 94.94 85 GLU A O 1
ATOM 673 N N . ALA A 1 86 ? -11.256 -12.262 -5.983 1.00 94.88 86 ALA A N 1
ATOM 674 C CA . ALA A 1 86 ? -12.391 -11.954 -5.114 1.00 94.88 86 ALA A CA 1
ATOM 675 C C . ALA A 1 86 ? -13.015 -10.559 -5.356 1.00 94.88 86 ALA A C 1
ATOM 677 O O . ALA A 1 86 ? -13.904 -10.146 -4.609 1.00 94.88 86 ALA A O 1
ATOM 678 N N . GLY A 1 87 ? -12.567 -9.818 -6.375 1.00 94.81 87 GLY A N 1
ATOM 679 C CA . GLY A 1 87 ? -13.065 -8.482 -6.720 1.00 94.81 87 GLY A CA 1
ATOM 680 C C . GLY A 1 87 ? -12.421 -7.335 -5.936 1.00 94.81 87 GLY A C 1
ATOM 681 O O . GLY A 1 87 ? -12.951 -6.222 -5.938 1.00 94.81 87 GLY A O 1
ATOM 682 N N . GLY A 1 88 ? -11.311 -7.595 -5.244 1.00 96.38 88 GLY A N 1
ATOM 683 C CA . GLY A 1 88 ? -10.513 -6.575 -4.573 1.00 96.38 88 GLY A CA 1
ATOM 684 C C . GLY A 1 88 ? -9.547 -5.860 -5.518 1.00 96.38 88 GLY A C 1
ATOM 685 O O . GLY A 1 88 ? -9.124 -6.403 -6.533 1.00 96.38 88 GLY A O 1
ATOM 686 N N . VAL A 1 89 ? -9.152 -4.644 -5.152 1.00 97.06 89 VAL A N 1
ATOM 687 C CA . VAL A 1 89 ? -8.132 -3.849 -5.848 1.00 97.06 89 VAL A CA 1
ATOM 688 C C . VAL A 1 89 ? -6.988 -3.573 -4.870 1.00 97.06 89 VAL A C 1
ATOM 690 O O . VAL A 1 89 ? -7.143 -2.726 -3.984 1.00 97.06 89 VAL A O 1
ATOM 693 N N . PRO A 1 90 ? -5.858 -4.297 -4.965 1.00 97.38 90 PRO A N 1
ATOM 694 C CA . PRO A 1 90 ? -4.709 -4.082 -4.098 1.00 97.38 90 PRO A CA 1
ATOM 695 C C . PRO A 1 90 ? -3.911 -2.839 -4.498 1.00 97.38 90 PRO A C 1
ATOM 697 O O . PRO A 1 90 ? -3.448 -2.714 -5.629 1.00 97.38 90 PRO A O 1
ATOM 700 N N . LEU A 1 91 ? -3.681 -1.957 -3.534 1.00 97.00 91 LEU A N 1
ATOM 701 C CA . LEU A 1 91 ? -2.656 -0.928 -3.559 1.00 97.00 91 LEU A CA 1
ATOM 702 C C . LEU A 1 91 ? -1.477 -1.448 -2.746 1.00 97.00 91 LEU A C 1
ATOM 704 O O . LEU A 1 91 ? -1.647 -1.849 -1.593 1.00 97.00 91 LEU A O 1
ATOM 708 N N . VAL A 1 92 ? -0.286 -1.453 -3.333 1.00 96.31 92 VAL A N 1
ATOM 709 C CA . VAL A 1 92 ? 0.910 -2.032 -2.714 1.00 96.31 92 VAL A CA 1
ATOM 710 C C . VAL A 1 92 ? 1.980 -0.968 -2.551 1.00 96.31 92 VAL A C 1
ATOM 712 O O . VAL A 1 92 ? 2.307 -0.252 -3.498 1.00 96.31 92 VAL A O 1
ATOM 715 N N . LEU A 1 93 ? 2.538 -0.890 -1.343 1.00 94.25 93 LEU A N 1
ATOM 716 C CA . LEU A 1 93 ? 3.681 -0.042 -1.050 1.00 94.25 93 LEU A CA 1
ATOM 717 C C . LEU A 1 93 ? 4.952 -0.693 -1.601 1.00 94.25 93 LEU A C 1
ATOM 719 O O . LEU A 1 93 ? 5.331 -1.795 -1.190 1.00 94.25 93 LEU A O 1
ATOM 723 N N . ILE A 1 94 ? 5.636 0.018 -2.488 1.00 92.56 94 ILE A N 1
ATOM 724 C CA . ILE A 1 94 ? 6.898 -0.392 -3.091 1.00 92.56 94 ILE A CA 1
ATOM 725 C C . ILE A 1 94 ? 8.010 0.628 -2.820 1.00 92.56 94 ILE A C 1
ATOM 727 O O . ILE A 1 94 ? 7.770 1.783 -2.463 1.00 92.56 94 ILE A O 1
ATOM 731 N N . SER A 1 95 ? 9.258 0.202 -3.013 1.00 89.62 95 SER A N 1
ATOM 732 C CA . SER A 1 95 ? 10.371 1.125 -3.230 1.00 89.62 95 SER A CA 1
ATOM 733 C C . SER A 1 95 ? 10.441 1.524 -4.704 1.00 89.62 95 SER A C 1
ATOM 735 O O . SER A 1 95 ? 10.575 0.659 -5.571 1.00 89.62 95 SER A O 1
ATOM 737 N N . SER A 1 96 ? 10.437 2.829 -4.972 1.00 84.25 96 SER A N 1
ATOM 738 C CA . SER A 1 96 ? 10.500 3.398 -6.325 1.00 84.25 96 SER A CA 1
ATOM 739 C C . SER A 1 96 ? 11.814 3.173 -7.081 1.00 84.25 96 SER A C 1
ATOM 741 O O . SER A 1 96 ? 11.859 3.401 -8.285 1.00 84.25 96 SER A O 1
ATOM 743 N N . TRP A 1 97 ? 12.872 2.673 -6.429 1.00 80.81 97 TRP A N 1
ATOM 744 C CA . TRP A 1 97 ? 14.230 2.587 -6.999 1.00 80.81 97 TRP A CA 1
ATOM 745 C C . TRP A 1 97 ? 14.308 1.900 -8.358 1.00 80.81 97 TRP A C 1
ATOM 747 O O . TRP A 1 97 ? 15.124 2.265 -9.195 1.00 80.81 97 TRP A O 1
ATOM 757 N N . ARG A 1 98 ? 13.500 0.857 -8.552 1.00 74.31 98 ARG A N 1
ATOM 758 C CA . ARG A 1 98 ? 13.490 0.088 -9.800 1.00 74.31 98 ARG A CA 1
ATOM 759 C C . ARG A 1 98 ? 12.818 0.828 -10.952 1.00 74.31 98 ARG A C 1
ATOM 761 O O . ARG A 1 98 ? 13.153 0.527 -12.087 1.00 74.31 98 ARG A O 1
ATOM 768 N N . ILE A 1 99 ? 11.894 1.732 -10.641 1.00 72.94 99 ILE A N 1
ATOM 769 C CA . ILE A 1 99 ? 11.101 2.472 -11.622 1.00 72.94 99 ILE A CA 1
ATOM 770 C C . ILE A 1 99 ? 11.813 3.788 -11.946 1.00 72.94 99 ILE A C 1
ATOM 772 O O . ILE A 1 99 ? 12.181 4.009 -13.088 1.00 72.94 99 ILE A O 1
ATOM 776 N N . TYR A 1 100 ? 12.132 4.590 -10.926 1.00 76.56 100 TYR A N 1
ATOM 777 C CA . TYR A 1 100 ? 12.613 5.967 -11.109 1.00 76.56 100 TYR A CA 1
ATOM 778 C C . TYR A 1 100 ? 14.101 6.172 -10.799 1.00 76.56 100 TYR A C 1
ATOM 780 O O . TYR A 1 100 ? 14.589 7.293 -10.799 1.00 76.56 100 TYR A O 1
ATOM 788 N N . GLY A 1 101 ? 14.846 5.123 -10.430 1.00 75.50 101 GLY A N 1
ATOM 789 C CA . GLY A 1 101 ? 16.256 5.278 -10.042 1.00 75.50 101 GLY A CA 1
ATOM 790 C C . GLY A 1 101 ? 16.474 6.079 -8.748 1.00 75.50 101 GLY A C 1
ATOM 791 O O . GLY A 1 101 ? 17.612 6.360 -8.386 1.00 75.50 101 GLY A O 1
ATOM 792 N N . GLU A 1 102 ? 15.407 6.392 -8.008 1.00 77.06 102 GLU A N 1
ATOM 793 C CA . GLU A 1 102 ? 15.441 7.083 -6.719 1.00 77.06 102 GLU A CA 1
ATOM 794 C C . GLU A 1 102 ? 14.716 6.278 -5.634 1.00 77.06 102 GLU A C 1
ATOM 796 O O . GLU A 1 102 ? 13.819 5.488 -5.910 1.00 77.06 102 GLU A O 1
ATOM 801 N N . ARG A 1 103 ? 15.125 6.422 -4.366 1.00 79.38 103 ARG A N 1
ATOM 802 C CA . ARG A 1 103 ? 14.555 5.651 -3.243 1.00 79.38 103 ARG A CA 1
ATOM 803 C C . ARG A 1 103 ? 13.567 6.485 -2.443 1.00 79.38 103 ARG A C 1
ATOM 805 O O . ARG A 1 103 ? 13.954 7.123 -1.466 1.00 79.38 103 ARG A O 1
ATOM 812 N N . PHE A 1 104 ? 12.295 6.365 -2.790 1.00 83.31 104 PHE A N 1
ATOM 813 C CA . PHE A 1 104 ? 11.175 6.882 -2.013 1.00 83.31 104 PHE A CA 1
ATOM 814 C C . PHE A 1 104 ? 10.066 5.817 -1.862 1.00 83.31 104 PHE A C 1
ATOM 816 O O . PHE A 1 104 ? 10.057 4.815 -2.587 1.00 83.31 104 PHE A O 1
ATOM 823 N N . PRO A 1 105 ? 9.195 5.934 -0.843 1.00 88.25 105 PRO A N 1
ATOM 824 C CA . PRO A 1 105 ? 8.071 5.025 -0.671 1.00 88.25 105 PRO A CA 1
ATOM 825 C C . PRO A 1 105 ? 6.968 5.404 -1.660 1.00 88.25 105 PRO A C 1
ATOM 827 O O . PRO A 1 105 ? 6.601 6.577 -1.739 1.00 88.25 105 PRO A O 1
ATOM 830 N N . HIS A 1 106 ? 6.421 4.425 -2.378 1.00 90.56 106 HIS A N 1
ATOM 831 C CA . HIS A 1 106 ? 5.481 4.676 -3.471 1.00 90.56 106 HIS A CA 1
ATOM 832 C C . HIS A 1 106 ? 4.337 3.662 -3.508 1.00 90.56 106 HIS A C 1
ATOM 834 O O . HIS A 1 106 ? 4.557 2.488 -3.221 1.00 90.56 106 HIS A O 1
ATOM 840 N N . TRP A 1 107 ? 3.127 4.104 -3.852 1.00 93.31 107 TRP A N 1
ATOM 841 C CA . TRP A 1 107 ? 1.956 3.230 -3.972 1.00 93.31 107 TRP A CA 1
ATOM 842 C C . TRP A 1 107 ? 1.657 2.945 -5.437 1.00 93.31 107 TRP A C 1
ATOM 844 O O . TRP A 1 107 ? 1.424 3.872 -6.206 1.00 93.31 107 TRP A O 1
ATOM 854 N N . VAL A 1 108 ? 1.570 1.665 -5.783 1.00 93.94 108 VAL A N 1
ATOM 855 C CA . VAL A 1 108 ? 1.107 1.206 -7.100 1.00 93.94 108 VAL A CA 1
ATOM 856 C C . VAL A 1 108 ? -0.187 0.415 -6.959 1.00 93.94 108 VAL A C 1
ATOM 858 O O . VAL A 1 108 ? -0.431 -0.203 -5.919 1.00 93.94 108 VAL A O 1
ATOM 861 N N . VAL A 1 109 ? -1.017 0.420 -7.998 1.00 95.81 109 VAL A N 1
ATOM 862 C CA . VAL A 1 109 ? -2.255 -0.370 -8.048 1.00 95.81 109 VAL A CA 1
ATOM 863 C C . VAL A 1 109 ? -1.986 -1.655 -8.809 1.00 95.81 109 VAL A C 1
ATOM 865 O O . VAL A 1 109 ? -1.495 -1.608 -9.927 1.00 95.81 109 VAL A O 1
ATOM 868 N N . VAL A 1 110 ? -2.320 -2.806 -8.239 1.00 96.12 110 VAL A N 1
ATOM 869 C CA . VAL A 1 110 ? -2.239 -4.085 -8.949 1.00 96.12 110 VAL A CA 1
ATOM 870 C C . VAL A 1 110 ? -3.470 -4.250 -9.832 1.00 96.12 110 VAL A C 1
ATOM 872 O O . VAL A 1 110 ? -4.597 -4.125 -9.355 1.00 96.12 110 VAL A O 1
ATOM 875 N N . THR A 1 111 ? -3.256 -4.537 -11.114 1.00 94.25 111 THR A N 1
ATOM 876 C CA . THR A 1 111 ? -4.322 -4.569 -12.130 1.00 94.25 111 THR A CA 1
ATOM 877 C C . THR A 1 111 ? -4.514 -5.930 -12.780 1.00 94.25 111 THR A C 1
ATOM 879 O O . THR A 1 111 ? -5.551 -6.171 -13.395 1.00 94.25 111 THR A O 1
ATOM 882 N N . GLY A 1 112 ? -3.558 -6.847 -12.624 1.00 94.06 112 GLY A N 1
ATOM 883 C CA . GLY A 1 112 ? -3.673 -8.191 -13.172 1.00 94.06 112 GLY A CA 1
ATOM 884 C C . GLY A 1 112 ? -2.467 -9.073 -12.884 1.00 94.06 112 GLY A C 1
ATOM 885 O O . GLY A 1 112 ? -1.461 -8.633 -12.324 1.00 94.06 112 GLY A O 1
ATOM 886 N N . PHE A 1 113 ? -2.571 -10.332 -13.307 1.00 96.56 113 PHE A N 1
ATOM 887 C CA . PHE A 1 113 ? -1.533 -11.348 -13.152 1.00 96.56 113 PHE A CA 1
ATOM 888 C C . PHE A 1 113 ? -1.534 -12.302 -14.344 1.00 96.56 113 PHE A C 1
ATOM 890 O O . PHE A 1 113 ? -2.593 -12.618 -14.883 1.00 96.56 113 PHE A O 1
ATOM 897 N N . ASP A 1 114 ? -0.364 -12.840 -14.664 1.00 94.38 114 ASP A N 1
ATOM 898 C CA . ASP A 1 114 ? -0.207 -14.077 -15.428 1.00 94.38 114 ASP A CA 1
ATOM 899 C C . ASP A 1 114 ? 0.773 -15.021 -14.696 1.00 94.38 114 ASP A C 1
ATOM 901 O O . ASP A 1 114 ? 1.073 -14.823 -13.512 1.00 94.38 114 ASP A O 1
ATOM 905 N N . ASP A 1 115 ? 1.241 -16.079 -15.355 1.00 93.25 115 ASP A N 1
ATOM 906 C CA . ASP A 1 115 ? 2.147 -17.072 -14.757 1.00 93.25 115 ASP A CA 1
ATOM 907 C C . ASP A 1 115 ? 3.533 -16.514 -14.379 1.00 93.25 115 ASP A C 1
ATOM 909 O O . ASP A 1 115 ? 4.225 -17.096 -13.545 1.00 93.25 115 ASP A O 1
ATOM 913 N N . HIS A 1 116 ? 3.949 -15.387 -14.959 1.00 94.69 116 HIS A N 1
ATOM 914 C CA . HIS A 1 116 ? 5.306 -14.845 -14.841 1.00 94.69 116 HIS A CA 1
ATOM 915 C C . HIS A 1 116 ? 5.340 -13.420 -14.262 1.00 94.69 116 HIS A C 1
ATOM 917 O O . HIS A 1 116 ? 6.311 -13.039 -13.593 1.00 94.69 116 HIS A O 1
ATOM 923 N N . TYR A 1 117 ? 4.285 -12.642 -14.495 1.00 96.06 117 TYR A N 1
ATOM 924 C CA . TYR A 1 117 ? 4.189 -11.214 -14.249 1.00 96.06 117 TYR A CA 1
ATOM 925 C C . TYR A 1 117 ? 3.001 -10.858 -13.355 1.00 96.06 117 TYR A C 1
ATOM 927 O O . TYR A 1 117 ? 1.950 -11.504 -13.340 1.00 96.06 117 TYR A O 1
ATOM 935 N N . ILE A 1 118 ? 3.208 -9.802 -12.580 1.00 96.50 118 ILE A N 1
ATOM 936 C CA . ILE A 1 118 ? 2.161 -9.006 -11.953 1.00 96.50 118 ILE A CA 1
ATOM 937 C C . ILE A 1 118 ? 2.129 -7.671 -12.690 1.00 96.50 118 ILE A C 1
ATOM 939 O O . ILE A 1 118 ? 3.178 -7.083 -12.957 1.00 96.50 118 ILE A O 1
ATOM 943 N N . TYR A 1 119 ? 0.933 -7.220 -13.042 1.00 94.94 119 TYR A N 1
ATOM 944 C CA . TYR A 1 119 ? 0.724 -5.968 -13.754 1.00 94.94 119 TYR A CA 1
ATOM 945 C C . TYR A 1 119 ? 0.318 -4.887 -12.767 1.00 94.94 119 TYR A C 1
ATOM 947 O O . TYR A 1 119 ? -0.524 -5.124 -11.893 1.00 94.94 119 TYR A O 1
ATOM 955 N N . VAL A 1 120 ? 0.926 -3.710 -12.900 1.00 94.19 120 VAL A N 1
ATOM 956 C CA . VAL A 1 120 ? 0.635 -2.570 -12.030 1.00 94.19 120 VAL A CA 1
ATOM 957 C C . VAL A 1 120 ? 0.293 -1.310 -12.821 1.00 94.19 120 VAL A C 1
ATOM 959 O O . VAL A 1 120 ? 0.713 -1.134 -13.964 1.00 94.19 120 VAL A O 1
ATOM 962 N N . HIS A 1 121 ? -0.498 -0.432 -12.214 1.00 91.25 121 HIS A N 1
ATOM 963 C CA . HIS A 1 121 ? -0.614 0.969 -12.596 1.00 91.25 121 HIS A CA 1
ATOM 964 C C . HIS A 1 121 ? 0.202 1.814 -11.637 1.00 91.25 121 HIS A C 1
ATOM 966 O O . HIS A 1 121 ? 0.024 1.723 -10.415 1.00 91.25 121 HIS A O 1
ATOM 972 N N . ASP A 1 122 ? 1.057 2.649 -12.210 1.00 86.19 122 ASP A N 1
ATOM 973 C CA . ASP A 1 122 ? 1.764 3.681 -11.479 1.00 86.19 122 ASP A CA 1
ATOM 974 C C . ASP A 1 122 ? 0.985 5.008 -11.591 1.00 86.19 122 ASP A C 1
ATOM 976 O O . ASP A 1 122 ? 0.740 5.485 -12.700 1.00 86.19 122 ASP A O 1
ATOM 980 N N . PRO A 1 123 ? 0.513 5.599 -10.476 1.00 79.19 123 PRO A N 1
ATOM 981 C CA . PRO A 1 123 ? -0.181 6.883 -10.513 1.00 79.19 123 PRO A CA 1
ATOM 982 C C . PRO A 1 123 ? 0.749 8.080 -10.781 1.00 79.19 123 PRO A C 1
ATOM 984 O O . PRO A 1 123 ? 0.245 9.184 -10.999 1.00 79.19 123 PRO A O 1
ATOM 987 N N . LEU A 1 124 ? 2.071 7.899 -10.715 1.00 72.81 124 LEU A N 1
ATOM 988 C CA . LEU A 1 124 ? 3.061 8.927 -11.008 1.00 72.81 124 LEU A CA 1
ATOM 989 C C . LEU A 1 124 ? 3.497 8.800 -12.476 1.00 72.81 124 LEU A C 1
ATOM 991 O O . LEU A 1 124 ? 4.149 7.838 -12.863 1.00 72.81 124 LEU A O 1
ATOM 995 N N . VAL A 1 125 ? 3.115 9.786 -13.287 1.00 66.19 125 VAL A N 1
ATOM 996 C CA . VAL A 1 125 ? 3.544 9.902 -14.687 1.00 66.19 125 VAL A CA 1
ATOM 997 C C . VAL A 1 125 ? 4.651 10.947 -14.736 1.00 66.19 125 VAL A C 1
ATOM 999 O O . VAL A 1 125 ? 4.373 12.123 -14.473 1.00 66.19 125 VAL A O 1
ATOM 1002 N N . ASP A 1 126 ? 5.886 10.541 -15.036 1.00 62.84 126 ASP A N 1
ATOM 1003 C CA . ASP A 1 126 ? 7.007 11.476 -15.156 1.00 62.84 126 ASP A CA 1
ATOM 1004 C C . ASP A 1 126 ? 7.005 12.163 -16.530 1.00 62.84 126 ASP A C 1
ATOM 1006 O O . ASP A 1 126 ? 7.687 11.777 -17.482 1.00 62.84 126 ASP A O 1
ATOM 1010 N N . ALA A 1 127 ? 6.190 13.211 -16.638 1.00 59.78 127 ALA A N 1
ATOM 1011 C CA . ALA A 1 127 ? 6.069 13.987 -17.865 1.00 59.78 127 ALA A CA 1
ATOM 1012 C C . ALA A 1 127 ? 7.365 14.733 -18.248 1.00 59.78 127 ALA A C 1
ATOM 1014 O O . ALA A 1 127 ? 7.493 15.139 -19.404 1.00 59.78 127 ALA A O 1
ATOM 1015 N N . GLU A 1 128 ? 8.305 14.938 -17.314 1.00 59.03 128 GLU A N 1
ATOM 1016 C CA . GLU A 1 128 ? 9.571 15.637 -17.582 1.00 59.03 128 GLU A CA 1
ATOM 1017 C C . GLU A 1 128 ? 10.595 14.716 -18.264 1.00 59.03 128 GLU A C 1
ATOM 1019 O O . GLU A 1 128 ? 11.301 15.165 -19.167 1.00 59.03 128 GLU A O 1
ATOM 1024 N N . GLU A 1 129 ? 10.593 13.420 -17.938 1.00 59.53 129 GLU A N 1
ATOM 1025 C CA . GLU A 1 129 ? 11.384 12.382 -18.625 1.00 59.53 129 GLU A CA 1
ATOM 1026 C C . GLU A 1 129 ? 10.692 11.825 -19.891 1.00 59.53 129 GLU A C 1
ATOM 1028 O O . GLU A 1 129 ? 11.209 10.935 -20.570 1.00 59.53 129 GLU A O 1
ATOM 1033 N N . GLY A 1 130 ? 9.536 12.385 -20.262 1.00 56.66 130 GLY A N 1
ATOM 1034 C CA . GLY A 1 130 ? 8.800 12.025 -21.474 1.00 56.66 130 GLY A CA 1
ATOM 1035 C C . GLY A 1 130 ? 7.901 10.795 -21.332 1.00 56.66 130 GLY A C 1
ATOM 1036 O O . GLY A 1 130 ? 7.447 10.275 -22.355 1.00 56.66 130 GLY A O 1
ATOM 1037 N N . GLU A 1 131 ? 7.617 10.345 -20.104 1.00 58.34 131 GLU A N 1
ATOM 1038 C CA . GLU A 1 131 ? 6.646 9.278 -19.868 1.00 58.34 131 GLU A CA 1
ATOM 1039 C C . GLU A 1 131 ? 5.236 9.743 -20.233 1.00 58.34 131 GLU A C 1
ATOM 1041 O O . GLU A 1 131 ? 4.783 10.848 -19.910 1.00 58.34 131 GLU A O 1
ATOM 1046 N N . THR A 1 132 ? 4.505 8.866 -20.907 1.00 59.72 132 THR A N 1
ATOM 1047 C CA . THR A 1 132 ? 3.088 9.056 -21.191 1.00 59.72 132 THR A CA 1
ATOM 1048 C C . THR A 1 132 ? 2.244 8.260 -20.205 1.00 59.72 132 THR A C 1
ATOM 1050 O O . THR A 1 132 ? 2.675 7.253 -19.654 1.00 59.72 132 THR A O 1
ATOM 1053 N N . VAL A 1 133 ? 0.978 8.649 -20.027 1.00 58.69 133 VAL A N 1
ATOM 1054 C CA . VAL A 1 133 ? 0.023 7.906 -19.179 1.00 58.69 133 VAL A CA 1
ATOM 1055 C C . VAL A 1 133 ? -0.058 6.424 -19.579 1.00 58.69 133 VAL A C 1
ATOM 1057 O O . VAL A 1 133 ? -0.311 5.569 -18.738 1.00 58.69 133 VAL A O 1
ATOM 1060 N N . THR A 1 134 ? 0.169 6.101 -20.856 1.00 61.25 134 THR A N 1
ATOM 1061 C CA . THR A 1 134 ? 0.199 4.719 -21.348 1.00 61.25 134 THR A CA 1
ATOM 1062 C C . THR A 1 134 ? 1.403 3.916 -20.867 1.00 61.25 134 THR A C 1
ATOM 1064 O O . THR A 1 134 ? 1.267 2.705 -20.723 1.00 61.25 134 THR A O 1
ATOM 1067 N N . ASP A 1 135 ? 2.530 4.562 -20.567 1.00 62.09 135 ASP A N 1
ATOM 1068 C CA . ASP A 1 135 ? 3.739 3.896 -20.065 1.00 62.09 135 ASP A CA 1
ATOM 1069 C C . ASP A 1 135 ? 3.590 3.481 -18.592 1.00 62.09 135 ASP A C 1
ATOM 1071 O O . ASP A 1 135 ? 4.179 2.494 -18.156 1.00 62.09 135 ASP A O 1
ATOM 1075 N N . SER A 1 136 ? 2.718 4.170 -17.849 1.00 69.19 136 SER A N 1
ATOM 1076 C CA . SER A 1 136 ? 2.402 3.890 -16.442 1.00 69.19 136 SER A CA 1
ATOM 1077 C C . SER A 1 136 ? 1.216 2.924 -16.260 1.00 69.19 136 SER A C 1
ATOM 1079 O O . SER A 1 136 ? 0.826 2.608 -15.132 1.00 69.19 136 SER A O 1
ATOM 1081 N N . ILE A 1 137 ? 0.620 2.436 -17.359 1.00 80.44 137 ILE A N 1
ATOM 1082 C CA . ILE A 1 137 ? -0.527 1.514 -17.371 1.00 80.44 137 ILE A CA 1
ATOM 1083 C C . ILE A 1 137 ? -0.060 0.084 -17.676 1.00 80.44 137 ILE A C 1
ATOM 1085 O O . ILE A 1 137 ? 0.651 -0.178 -18.636 1.00 80.44 137 ILE A O 1
ATOM 1089 N N . ASN A 1 138 ? -0.548 -0.874 -16.886 1.00 81.88 138 ASN A N 1
ATOM 1090 C CA . ASN A 1 138 ? -0.271 -2.312 -16.964 1.00 81.88 138 ASN A CA 1
ATOM 1091 C C . ASN A 1 138 ? 1.217 -2.641 -17.128 1.00 81.88 138 ASN A C 1
ATOM 1093 O O . ASN A 1 138 ? 1.582 -3.502 -17.928 1.00 81.88 138 ASN A O 1
ATOM 1097 N N . MET A 1 139 ? 2.072 -1.987 -16.342 1.00 88.69 139 MET A N 1
ATOM 1098 C CA . MET A 1 139 ? 3.502 -2.265 -16.335 1.00 88.69 139 MET A CA 1
ATOM 1099 C C . MET A 1 139 ? 3.746 -3.707 -15.861 1.00 88.69 139 MET A C 1
ATOM 1101 O O . MET A 1 139 ? 3.378 -4.037 -14.726 1.00 88.69 139 MET A O 1
ATOM 1105 N N . PRO A 1 140 ? 4.347 -4.579 -16.691 1.00 92.56 140 PRO A N 1
ATOM 1106 C CA . PRO A 1 140 ? 4.621 -5.956 -16.308 1.00 92.56 140 PRO A CA 1
ATOM 1107 C C . PRO A 1 140 ? 5.862 -6.024 -15.413 1.00 92.56 140 PRO A C 1
ATOM 1109 O O . PRO A 1 140 ? 6.962 -5.654 -15.821 1.00 92.56 140 PRO A O 1
ATOM 1112 N N . ILE A 1 141 ? 5.713 -6.564 -14.204 1.00 92.81 141 ILE A N 1
ATOM 1113 C CA . ILE A 1 141 ? 6.823 -6.793 -13.273 1.00 92.81 141 ILE A CA 1
ATOM 1114 C C . ILE A 1 141 ? 6.931 -8.298 -12.996 1.00 92.81 141 ILE A C 1
ATOM 1116 O O . ILE A 1 141 ? 5.951 -8.904 -12.562 1.00 92.81 141 ILE A O 1
ATOM 1120 N N . PRO A 1 142 ? 8.097 -8.942 -13.201 1.00 95.50 142 PRO A N 1
ATOM 1121 C CA . PRO A 1 142 ? 8.268 -10.349 -12.852 1.00 95.50 142 PRO A CA 1
ATOM 1122 C C . PRO A 1 142 ? 7.958 -10.600 -11.372 1.00 95.50 142 PRO A C 1
ATOM 1124 O O . PRO A 1 142 ? 8.415 -9.842 -10.512 1.00 95.50 142 PRO A O 1
ATOM 1127 N N . HIS A 1 143 ? 7.275 -11.698 -11.026 1.00 95.12 143 HIS A N 1
ATOM 1128 C CA . HIS A 1 143 ? 6.865 -11.968 -9.630 1.00 95.12 143 HIS A CA 1
ATOM 1129 C C . HIS A 1 143 ? 8.025 -11.874 -8.628 1.00 95.12 143 HIS A C 1
ATOM 1131 O O . HIS A 1 143 ? 7.908 -11.262 -7.564 1.00 95.12 143 HIS A O 1
ATOM 1137 N N . ARG A 1 144 ? 9.186 -12.440 -8.986 1.00 93.12 144 ARG A N 1
ATOM 1138 C CA . ARG A 1 144 ? 10.406 -12.401 -8.157 1.00 93.12 144 ARG A CA 1
ATOM 1139 C C . ARG A 1 144 ? 10.933 -10.985 -7.944 1.00 93.12 144 ARG A C 1
ATOM 1141 O O . ARG A 1 144 ? 11.550 -10.703 -6.919 1.00 93.12 144 ARG A O 1
ATOM 1148 N N . GLU A 1 145 ? 10.764 -10.113 -8.928 1.00 92.69 145 GLU A N 1
ATOM 1149 C CA . GLU A 1 145 ? 11.170 -8.718 -8.828 1.00 92.69 145 GLU A CA 1
ATOM 1150 C C . GLU A 1 145 ? 10.186 -7.917 -7.989 1.00 92.69 145 GLU A C 1
ATOM 1152 O O . GLU A 1 145 ? 10.616 -7.225 -7.065 1.00 92.69 145 GLU A O 1
ATOM 1157 N N . PHE A 1 146 ? 8.888 -8.120 -8.197 1.00 94.31 146 PHE A N 1
ATOM 1158 C CA . PHE A 1 146 ? 7.854 -7.484 -7.394 1.00 94.31 146 PHE A CA 1
ATOM 1159 C C . PHE A 1 146 ? 8.018 -7.780 -5.898 1.00 94.31 146 PHE A C 1
ATOM 1161 O O . PHE A 1 146 ? 8.002 -6.869 -5.079 1.00 94.31 146 PHE A O 1
ATOM 1168 N N . GLN A 1 147 ? 8.312 -9.027 -5.516 1.00 92.12 147 GLN A N 1
ATOM 1169 C CA . GLN A 1 147 ? 8.591 -9.391 -4.115 1.00 92.12 147 GLN A CA 1
ATOM 1170 C C . GLN A 1 147 ? 9.806 -8.663 -3.504 1.00 92.12 147 GLN A C 1
ATOM 1172 O O . GLN A 1 147 ? 9.932 -8.543 -2.276 1.00 92.12 147 GLN A O 1
ATOM 1177 N N . ARG A 1 148 ? 10.750 -8.208 -4.335 1.00 91.25 148 ARG A N 1
ATOM 1178 C CA . ARG A 1 148 ? 11.878 -7.375 -3.894 1.00 91.25 148 ARG A CA 1
ATOM 1179 C C . ARG A 1 148 ? 11.476 -5.908 -3.786 1.00 91.25 148 ARG A C 1
ATOM 1181 O O . ARG A 1 148 ? 11.954 -5.252 -2.870 1.00 91.25 148 ARG A O 1
ATOM 1188 N N . MET A 1 149 ? 10.605 -5.436 -4.676 1.00 92.31 149 MET A N 1
ATOM 1189 C CA . MET A 1 149 ? 10.094 -4.062 -4.701 1.00 92.31 149 MET A CA 1
ATOM 1190 C C . MET A 1 149 ? 9.066 -3.783 -3.603 1.00 92.31 149 MET A C 1
ATOM 1192 O O . MET A 1 149 ? 9.102 -2.700 -3.033 1.00 92.31 149 MET A O 1
ATOM 1196 N N . ALA A 1 150 ? 8.201 -4.747 -3.271 1.00 93.62 150 ALA A N 1
ATOM 1197 C CA . ALA A 1 150 ? 7.117 -4.658 -2.284 1.00 93.62 150 ALA A CA 1
ATOM 1198 C C . ALA A 1 150 ? 7.624 -4.710 -0.830 1.00 93.62 150 ALA A C 1
ATOM 1200 O O . ALA A 1 150 ? 7.225 -5.556 -0.025 1.00 93.62 150 ALA A O 1
ATOM 1201 N N . ARG A 1 151 ? 8.596 -3.849 -0.528 1.00 92.12 151 ARG A N 1
ATOM 1202 C CA . ARG A 1 151 ? 9.122 -3.541 0.801 1.00 92.12 151 ARG A CA 1
ATOM 1203 C C . ARG A 1 151 ? 9.845 -2.196 0.747 1.00 92.12 151 ARG A C 1
ATOM 1205 O O . ARG A 1 151 ? 10.461 -1.865 -0.266 1.00 92.12 151 ARG A O 1
ATOM 1212 N N . TYR A 1 152 ? 9.862 -1.467 1.852 1.00 89.56 152 TYR A N 1
ATOM 1213 C CA . TYR A 1 152 ? 10.524 -0.172 1.937 1.00 89.56 152 TYR A CA 1
ATOM 1214 C C . TYR A 1 152 ? 11.406 -0.039 3.184 1.00 89.56 152 TYR A C 1
ATOM 1216 O O . TYR A 1 152 ? 11.113 -0.583 4.247 1.00 89.56 152 TYR A O 1
ATOM 1224 N N . GLY A 1 153 ? 12.496 0.722 3.058 1.00 85.62 153 GLY A N 1
ATOM 1225 C CA . GLY A 1 153 ? 13.387 1.055 4.170 1.00 85.62 153 GLY A CA 1
ATOM 1226 C C . GLY A 1 153 ? 14.219 -0.117 4.706 1.00 85.62 153 GLY A C 1
ATOM 1227 O O . GLY A 1 153 ? 14.161 -1.243 4.212 1.00 85.62 153 GLY A O 1
ATOM 1228 N N . LYS A 1 154 ? 15.028 0.161 5.737 1.00 84.62 154 LYS A N 1
ATOM 1229 C CA . LYS A 1 154 ? 15.917 -0.837 6.367 1.00 84.62 154 LYS A CA 1
ATOM 1230 C C . LYS A 1 154 ? 15.145 -1.918 7.124 1.00 84.62 154 LYS A C 1
ATOM 1232 O O . LYS A 1 154 ? 15.568 -3.067 7.117 1.00 84.62 154 LYS A O 1
ATOM 1237 N N . ALA A 1 155 ? 14.017 -1.547 7.727 1.00 86.75 155 ALA A N 1
ATOM 1238 C CA . ALA A 1 155 ? 13.108 -2.472 8.397 1.00 86.75 155 ALA A CA 1
ATOM 1239 C C . ALA A 1 155 ? 12.362 -3.396 7.414 1.00 86.75 155 ALA A C 1
ATOM 1241 O O . ALA A 1 155 ? 11.775 -4.390 7.829 1.00 86.75 155 ALA A O 1
ATOM 1242 N N . GLY A 1 156 ? 12.400 -3.104 6.104 1.00 90.50 156 GLY A N 1
ATOM 1243 C CA . GLY A 1 156 ? 11.670 -3.877 5.103 1.00 90.50 156 GLY A CA 1
ATOM 1244 C C . GLY A 1 156 ? 10.163 -3.801 5.326 1.00 90.50 156 GLY A C 1
ATOM 1245 O O . GL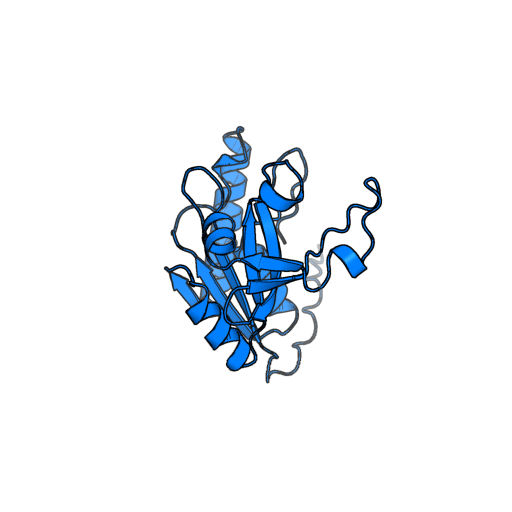Y A 1 156 ? 9.490 -4.828 5.260 1.00 90.50 156 GLY A O 1
ATOM 1246 N N . GLN A 1 157 ? 9.657 -2.599 5.610 1.00 92.56 157 GLN A N 1
ATOM 1247 C CA . GLN A 1 157 ? 8.245 -2.345 5.878 1.00 92.56 157 GLN A CA 1
ATOM 1248 C C . GLN A 1 157 ? 7.430 -2.705 4.642 1.00 92.56 157 GLN A C 1
ATOM 1250 O O . GLN A 1 157 ? 7.797 -2.351 3.520 1.00 92.56 157 GLN A O 1
ATOM 1255 N N . LYS A 1 158 ? 6.323 -3.401 4.838 1.00 95.25 158 LYS A N 1
ATOM 1256 C CA . LYS A 1 158 ? 5.411 -3.828 3.786 1.00 95.25 158 LYS A CA 1
ATOM 1257 C C . LYS A 1 158 ? 4.023 -3.379 4.166 1.00 95.25 158 LYS A C 1
ATOM 1259 O O . LYS A 1 158 ? 3.593 -3.617 5.293 1.00 95.25 158 LYS A O 1
ATOM 1264 N N . ALA A 1 159 ? 3.333 -2.779 3.212 1.00 95.44 159 ALA A N 1
ATOM 1265 C CA . ALA A 1 159 ? 1.941 -2.434 3.376 1.00 95.44 159 ALA A CA 1
ATOM 1266 C C . ALA A 1 159 ? 1.162 -2.755 2.104 1.00 95.44 159 ALA A C 1
ATOM 1268 O O . ALA A 1 159 ? 1.619 -2.471 0.995 1.00 95.44 159 ALA A O 1
ATOM 1269 N N . VAL A 1 160 ? -0.015 -3.342 2.288 1.00 97.00 160 VAL A N 1
ATOM 1270 C CA . VAL A 1 160 ? -0.996 -3.560 1.229 1.00 97.00 160 VAL A CA 1
ATOM 1271 C C . VAL A 1 160 ? -2.347 -3.072 1.718 1.00 97.00 160 VAL A C 1
ATOM 1273 O O . VAL A 1 160 ? -2.776 -3.418 2.817 1.00 97.00 160 VAL A O 1
ATOM 1276 N N . LEU A 1 161 ? -3.020 -2.291 0.885 1.00 96.62 161 LEU A N 1
ATOM 1277 C CA . LEU A 1 161 ? -4.401 -1.891 1.081 1.00 96.62 161 LEU A CA 1
ATOM 1278 C C . LEU A 1 161 ? -5.245 -2.570 0.010 1.00 96.62 161 LEU A C 1
ATOM 1280 O O . LEU A 1 161 ? -4.997 -2.349 -1.167 1.00 96.62 161 LEU A O 1
ATOM 1284 N N . VAL A 1 162 ? -6.226 -3.388 0.377 1.00 97.69 162 VAL A N 1
ATOM 1285 C CA . VAL A 1 162 ? -7.138 -3.980 -0.613 1.00 97.69 162 VAL A CA 1
ATOM 1286 C C . VAL A 1 162 ? -8.476 -3.277 -0.506 1.00 97.69 162 VAL A C 1
ATOM 1288 O O . VAL A 1 162 ? -9.121 -3.328 0.541 1.00 97.69 162 VAL A O 1
ATOM 1291 N N . LEU A 1 163 ? -8.870 -2.602 -1.584 1.00 96.94 163 LEU A N 1
ATOM 1292 C CA . LEU A 1 163 ? -10.153 -1.919 -1.679 1.00 96.94 163 LEU A CA 1
ATOM 1293 C C . LEU A 1 163 ? -11.191 -2.832 -2.312 1.00 96.94 163 LEU A C 1
ATOM 1295 O O . LEU A 1 163 ? -10.909 -3.532 -3.280 1.00 96.94 163 LEU A O 1
ATOM 1299 N N . TYR A 1 164 ? -12.412 -2.750 -1.813 1.00 95.44 164 TYR A N 1
ATOM 1300 C CA . TYR A 1 164 ? -13.579 -3.399 -2.380 1.00 95.44 164 TYR A CA 1
ATOM 1301 C C . TYR A 1 164 ? -14.658 -2.353 -2.612 1.00 95.44 164 TYR A C 1
ATOM 1303 O O . TYR A 1 164 ? -14.765 -1.345 -1.903 1.00 95.44 164 TYR A O 1
ATOM 1311 N N . ARG A 1 165 ? -15.500 -2.606 -3.611 1.00 91.94 165 ARG A N 1
ATOM 1312 C CA . ARG A 1 165 ? -16.713 -1.818 -3.793 1.00 91.94 165 ARG A CA 1
ATOM 1313 C C . ARG A 1 165 ? -17.569 -1.958 -2.537 1.00 91.94 165 ARG A C 1
ATOM 1315 O O . ARG A 1 165 ? -17.937 -3.076 -2.187 1.00 91.94 165 ARG A O 1
ATOM 1322 N N . ALA A 1 166 ? -17.906 -0.846 -1.886 1.00 82.25 166 ALA A N 1
ATOM 1323 C CA . ALA A 1 166 ? -18.799 -0.932 -0.745 1.00 82.25 166 ALA A CA 1
ATOM 1324 C C . ALA A 1 166 ? -20.205 -1.331 -1.189 1.00 82.25 166 ALA A C 1
ATOM 1326 O O . ALA A 1 166 ? -20.758 -0.777 -2.142 1.00 82.25 166 ALA A O 1
ATOM 1327 N N . ASN A 1 167 ? -20.818 -2.234 -0.428 1.00 68.94 167 ASN A N 1
ATOM 1328 C CA . ASN A 1 167 ? -22.264 -2.469 -0.495 1.00 68.94 167 ASN A CA 1
ATOM 1329 C C . ASN A 1 167 ? -23.062 -1.434 0.322 1.00 68.94 167 ASN A C 1
ATOM 1331 O O . ASN A 1 167 ? -24.285 -1.528 0.437 1.00 68.94 167 ASN A O 1
ATOM 1335 N N . ARG A 1 168 ? -22.383 -0.439 0.902 1.00 62.31 168 ARG A N 1
ATOM 1336 C CA . ARG A 1 168 ? -22.979 0.624 1.714 1.00 62.31 168 ARG A CA 1
ATOM 1337 C C . ARG A 1 168 ? -23.284 1.835 0.835 1.00 62.31 168 ARG A C 1
ATOM 1339 O O . ARG A 1 168 ? -22.482 2.200 -0.021 1.00 62.31 168 ARG A O 1
ATOM 1346 N N . ARG A 1 169 ? -24.431 2.490 1.052 1.00 52.75 169 ARG A N 1
ATOM 1347 C CA . ARG A 1 169 ? -24.642 3.837 0.493 1.00 52.75 169 ARG A CA 1
ATOM 1348 C C . ARG A 1 169 ? -23.606 4.777 1.125 1.00 52.75 169 ARG A C 1
ATOM 1350 O O . ARG A 1 169 ? -23.406 4.664 2.333 1.00 52.75 169 ARG A O 1
ATOM 1357 N N . PRO A 1 170 ? -22.966 5.675 0.356 1.00 54.59 170 PRO A N 1
ATOM 1358 C CA . PRO A 1 170 ? -22.057 6.658 0.929 1.00 54.59 170 PRO A CA 1
ATOM 1359 C C . PRO A 1 170 ? -22.798 7.467 1.997 1.00 54.59 170 PRO A C 1
ATOM 1361 O O . PRO A 1 170 ? -23.899 7.967 1.752 1.00 54.59 170 PRO A O 1
ATOM 1364 N N . GLU A 1 171 ? -22.214 7.543 3.190 1.00 55.91 171 GLU A N 1
ATOM 1365 C CA . GLU A 1 171 ? -22.719 8.402 4.254 1.00 55.91 171 GLU A CA 1
ATOM 1366 C C . GLU A 1 171 ? -22.535 9.864 3.812 1.00 55.91 171 GLU A C 1
ATOM 1368 O O . GLU A 1 171 ? -21.489 10.198 3.240 1.00 55.91 171 GLU A O 1
ATOM 1373 N N . PRO A 1 172 ? -23.545 10.738 3.975 1.00 49.81 172 PRO A N 1
ATOM 1374 C CA . PRO A 1 172 ? -23.392 12.139 3.617 1.00 49.81 172 PRO A CA 1
ATOM 1375 C C . PRO A 1 172 ? -22.232 12.758 4.415 1.00 49.81 172 PRO A C 1
ATOM 1377 O O . PRO A 1 172 ? -22.015 12.382 5.569 1.00 49.81 172 PRO A O 1
ATOM 1380 N N . PRO A 1 173 ? -21.473 13.697 3.823 1.00 56.53 173 PRO A N 1
ATOM 1381 C CA . PRO A 1 173 ? -20.351 14.326 4.506 1.00 56.53 173 PRO A CA 1
ATOM 1382 C C . PRO A 1 173 ? -20.816 14.952 5.824 1.00 56.53 173 PRO A C 1
ATOM 1384 O O . PRO A 1 173 ? -21.809 15.682 5.853 1.00 56.53 173 PRO A O 1
ATOM 1387 N N . VAL A 1 174 ? -20.083 14.674 6.906 1.00 58.94 174 VAL A N 1
ATOM 1388 C CA . VAL A 1 174 ? -20.311 15.313 8.205 1.00 58.94 174 VAL A CA 1
ATOM 1389 C C . VAL A 1 174 ? -20.077 16.818 8.024 1.00 58.94 174 VAL A C 1
ATOM 1391 O O . VAL A 1 174 ? -18.979 17.204 7.607 1.00 58.94 174 VAL A O 1
ATOM 1394 N N . PRO A 1 175 ? -21.081 17.682 8.264 1.00 53.47 175 PRO A N 1
ATOM 1395 C CA . PRO A 1 175 ? -20.902 19.119 8.118 1.00 53.47 175 PRO A CA 1
ATOM 1396 C C . PRO A 1 175 ? -19.834 19.613 9.104 1.00 53.47 175 PRO A C 1
ATOM 1398 O O . PRO A 1 175 ? -19.722 19.068 10.205 1.00 53.47 175 PRO A O 1
ATOM 1401 N N . PRO A 1 176 ? -19.037 20.634 8.738 1.00 53.56 176 PRO A N 1
ATOM 1402 C CA . PRO A 1 176 ? -18.040 21.186 9.642 1.00 53.56 176 PRO A CA 1
ATOM 1403 C C . PRO A 1 176 ? -18.722 21.667 10.925 1.00 53.56 176 PRO A C 1
ATOM 1405 O O . PRO A 1 176 ? -19.697 22.419 10.875 1.00 53.56 176 PRO A O 1
ATOM 1408 N N . THR A 1 177 ? -18.203 21.231 12.072 1.00 55.44 177 THR A N 1
ATOM 1409 C CA . THR A 1 177 ? -18.609 21.734 13.384 1.00 55.44 177 THR A CA 1
ATOM 1410 C C . THR A 1 177 ? -18.319 23.229 13.429 1.00 55.44 177 THR A C 1
ATOM 1412 O O . THR A 1 177 ? -17.173 23.647 13.591 1.00 55.44 177 THR A O 1
ATOM 1415 N N . VAL A 1 178 ? -19.354 24.048 13.258 1.00 50.03 178 VAL A N 1
ATOM 1416 C CA . VAL A 1 178 ? -19.265 25.483 13.514 1.00 50.03 178 VAL A CA 1
ATOM 1417 C C . VAL A 1 178 ? -19.166 25.643 15.028 1.00 50.03 178 VAL A C 1
ATOM 1419 O O . VAL A 1 178 ? -20.163 25.527 15.738 1.00 50.03 178 VAL A O 1
ATOM 1422 N N . ILE A 1 179 ? -17.954 25.869 15.535 1.00 51.56 179 ILE A N 1
ATOM 1423 C CA . ILE A 1 179 ? -17.764 26.398 16.887 1.00 51.56 179 ILE A CA 1
ATOM 1424 C C . ILE A 1 179 ? -18.233 27.853 16.823 1.00 51.56 179 ILE A C 1
ATOM 1426 O O . ILE A 1 179 ? -17.517 28.724 16.333 1.00 51.56 179 ILE A O 1
ATOM 1430 N N . ILE A 1 180 ? -19.474 28.094 17.238 1.00 49.88 180 ILE A N 1
ATOM 1431 C CA . ILE A 1 180 ? -19.991 29.444 17.450 1.00 49.88 180 ILE A CA 1
ATOM 1432 C C . ILE A 1 180 ? -19.397 29.909 18.784 1.00 49.88 180 ILE A C 1
ATOM 1434 O O . ILE A 1 180 ? -19.789 29.408 19.839 1.00 49.88 180 ILE A O 1
ATOM 1438 N N . GLY A 1 181 ? -18.393 30.781 18.710 1.00 51.03 181 GLY A N 1
ATOM 1439 C CA . GLY A 1 181 ? -17.903 31.589 19.828 1.00 51.03 181 GLY A CA 1
ATOM 1440 C C . GLY A 1 181 ? -18.480 32.992 19.757 1.00 51.03 181 GLY A C 1
ATOM 1441 O O . GLY A 1 181 ? -18.698 33.465 18.617 1.00 51.03 181 GLY A O 1
#